Protein 6VSV (pdb70)

InterPro domains:
  IPR000920 Myelin P0 protein-related [PTHR13869] (5-227)
  IPR003599 Immunoglobulin domain subtype [SM00409] (38-152)
  IPR007110 Immunoglobulin-like domain [PS50835] (26-148)
  IPR013106 Immunoglobulin V-set domain [PF07686] (41-145)
  IPR013783 Immunoglobulin-like fold [G3DSA:2.60.40.10] (27-160)
  IPR036179 Immunoglobulin-like domain superfamily [SSF48726] (39-150)

Radius of gyration: 14.29 Å; Cα contacts (8 Å, |Δi|>4): 304; chains: 1; bounding box: 37×28×41 Å

Secondary structure (P-SEA, 3-state):
cbbbbbbcccbbbbbbbbbbbcccccbbbbbbbbbccccccccccccccccccccccccccccccccccccccccbbbbccccccccbbbbbbbbbccccccccccbbbbbbbcc

Organism: Homo sapiens (NCBI:txid9606)

B-factor: mean 35.21, std 15.08, range [15.11, 97.54]

Foldseek 3Di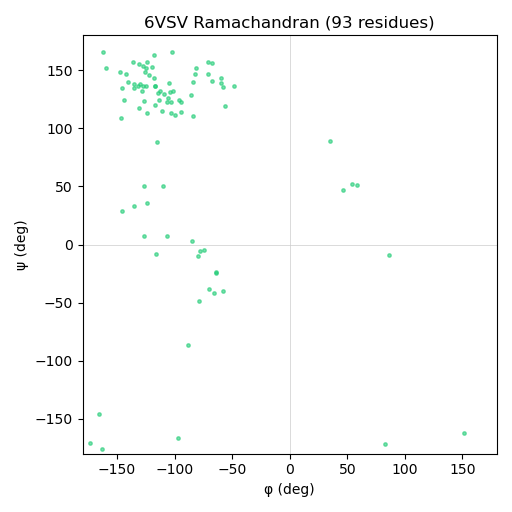:
DAAEDEAAAQFKDKDWDFDDDPPKAAWKKKWKWWDDPPDIDTAWMFTAGMQPGATDTDDHDDPQWDADDDNSGTRIIMGGNHDQVRFGKMWMWMARVVVRDIDIPHIYGYGHDHD

Sequence (115 aa):
KATDIIYAVNGTEILLPCTFSSAFGFEDLHFRWTYNSSSDAFKILTEEGTVKNEKSDPKKVTLKKDDDDRITLLVGSKMNNISIVLLRDLEEFFSDTGKYTCHVKNPKENNLLQHHATIFLQVVVDR

Structure (mmCIF, N/CA/C/O backbone):
data_6VSV
#
_entry.id   6VSV
#
_cell.length_a   43.123
_cell.length_b   43.123
_cell.length_c   107.492
_cell.angle_alpha   90.000
_cell.angle_beta   90.000
_cell.angle_gamma   120.000
#
_symmetry.space_group_name_H-M   'P 32 2 1'
#
loop_
_entity.id
_entity.type
_entity.pdbx_description
1 polymer 'Sodium channel subunit beta-4'
2 water water
#
loop_
_atom_site.group_PDB
_atom_site.id
_atom_site.type_symbol
_atom_site.label_atom_id
_atom_site.label_alt_id
_atom_site.label_comp_id
_atom_site.label_asym_id
_atom_site.label_entity_id
_atom_site.label_seq_id
_atom_site.pdbx_PDB_ins_code
_atom_site.Cartn_x
_atom_site.Cartn_y
_atom_site.Cartn_z
_atom_site.occupancy
_atom_site.B_iso_or_equiv
_atom_site.auth_seq_id
_atom_site.auth_comp_id
_atom_site.auth_asym_id
_atom_site.auth_atom_id
_atom_site.pdbx_PDB_model_num
ATOM 1 N N . LYS A 1 9 ? -11.614 4.016 7.343 1.00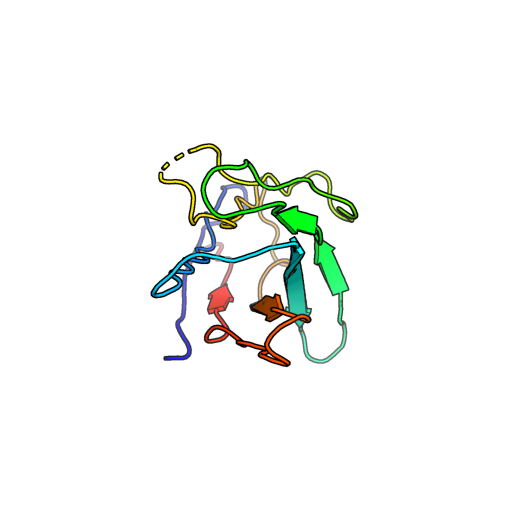 75.21 37 LYS A N 1
ATOM 2 C CA . LYS A 1 9 ? -10.278 3.428 7.279 1.00 76.92 37 LYS A CA 1
ATOM 3 C C . LYS A 1 9 ? -9.388 4.200 6.308 1.00 72.15 37 LYS A C 1
ATOM 4 O O . LYS A 1 9 ? -9.897 4.891 5.413 1.00 75.47 37 LYS A O 1
ATOM 6 N N . ALA A 1 10 ? -8.068 4.076 6.488 1.00 67.84 38 ALA A N 1
ATOM 7 C CA . ALA A 1 10 ? -7.112 4.759 5.618 1.00 67.82 38 ALA A CA 1
ATOM 8 C C . ALA A 1 10 ? -7.370 4.378 4.165 1.00 68.51 38 ALA A C 1
ATOM 9 O O . ALA A 1 10 ? -7.285 3.204 3.790 1.00 67.68 38 ALA A O 1
ATOM 11 N N . THR A 1 11 ? -7.681 5.378 3.354 1.00 56.23 39 THR A N 1
ATOM 12 C CA . THR A 1 11 ? -8.299 5.182 2.056 1.00 53.92 39 THR A CA 1
ATOM 13 C C . THR A 1 11 ? -7.364 5.704 0.975 1.00 43.49 39 THR A C 1
ATOM 14 O O . THR A 1 11 ? -6.661 6.697 1.195 1.00 43.01 39 THR A O 1
ATOM 18 N N . ASP A 1 12 ? -7.328 5.012 -0.174 1.00 32.83 40 ASP A N 1
ATOM 19 C CA . ASP A 1 12 ? -6.571 5.465 -1.344 1.00 28.72 40 ASP A CA 1
ATOM 20 C C . ASP A 1 12 ? -7.508 6.018 -2.408 1.00 29.87 40 ASP A C 1
ATOM 21 O O . ASP A 1 12 ? -8.542 5.414 -2.726 1.00 31.84 40 ASP A O 1
ATOM 26 N N . ILE A 1 13 ? -7.098 7.114 -3.026 1.00 23.54 41 ILE A N 1
ATOM 27 C CA A ILE A 1 13 ? -7.834 7.790 -4.094 0.47 20.93 41 ILE A CA 1
ATOM 28 C CA B ILE A 1 13 ? -7.846 7.680 -4.130 0.53 21.16 41 ILE A CA 1
ATOM 29 C C . ILE A 1 13 ? -6.844 8.064 -5.205 1.00 25.05 41 ILE A C 1
ATOM 30 O O . ILE A 1 13 ? -5.731 8.513 -4.921 1.00 25.03 41 ILE A O 1
ATOM 39 N N . TYR A 1 14 ? -7.247 7.865 -6.440 1.00 24.31 42 TYR A N 1
ATOM 40 C CA . TYR A 1 14 ? -6.373 8.087 -7.600 1.00 23.90 42 TYR A CA 1
ATOM 41 C C . TYR A 1 14 ? -6.942 9.193 -8.465 1.00 27.16 42 TYR A C 1
ATOM 42 O O . TYR A 1 14 ? -8.130 9.157 -8.810 1.00 27.53 42 TYR A O 1
ATOM 51 N N . ALA A 1 15 ? -6.072 10.096 -8.929 1.00 24.85 43 ALA A N 1
ATOM 52 C CA . ALA A 1 15 ? -6.496 11.202 -9.761 1.00 26.72 43 ALA A CA 1
ATOM 53 C C . ALA A 1 15 ? -5.440 11.470 -10.825 1.00 28.30 43 ALA A C 1
ATOM 54 O O . ALA A 1 15 ? -4.250 11.309 -10.580 1.00 27.15 43 ALA A O 1
ATOM 56 N N . VAL A 1 16 ? -5.887 11.891 -11.980 1.00 29.13 44 VAL A N 1
ATOM 57 C CA . VAL A 1 16 ? -4.984 12.123 -13.100 1.00 27.76 44 VAL A CA 1
ATOM 58 C C . VAL A 1 16 ? -4.372 13.517 -12.977 1.00 33.22 44 VAL A C 1
ATOM 59 O O . VAL A 1 16 ? -5.047 14.495 -12.609 1.00 29.08 44 VAL A O 1
ATOM 63 N N . ASN A 1 17 ? -3.079 13.607 -13.303 1.00 29.05 45 ASN A N 1
ATOM 64 C CA . ASN A 1 17 ? -2.374 14.877 -13.359 1.00 33.98 45 ASN A CA 1
ATOM 65 C C . ASN A 1 17 ? -3.176 15.895 -14.160 1.00 28.31 45 ASN A C 1
ATOM 66 O O . ASN A 1 17 ? -3.729 15.587 -15.220 1.00 33.58 45 ASN A O 1
ATOM 71 N N . GLY A 1 18 ? -3.249 17.114 -13.639 1.00 29.99 46 GLY A N 1
ATOM 72 C CA . GLY A 1 18 ? -3.962 18.181 -14.307 1.00 30.85 46 GLY A CA 1
ATOM 73 C C . GLY A 1 18 ? -5.444 18.259 -14.029 1.00 35.32 46 GLY A C 1
ATOM 74 O O . GLY A 1 18 ? -6.071 19.256 -14.406 1.00 37.89 46 GLY A O 1
ATOM 75 N N . THR A 1 19 ? -6.027 17.269 -13.362 1.00 28.85 47 THR A N 1
ATOM 76 C CA . THR A 1 19 ? -7.455 17.319 -13.080 1.00 28.13 47 THR A CA 1
ATOM 77 C C . THR A 1 19 ? -7.670 17.853 -11.670 1.00 25.34 47 THR A C 1
ATOM 78 O O . THR A 1 19 ? -6.758 18.384 -11.039 1.00 26.78 47 THR A O 1
ATOM 82 N N . GLU A 1 20 ? -8.887 17.693 -11.164 1.00 25.41 48 GLU A N 1
ATOM 83 C CA . GLU A 1 20 ? -9.218 18.091 -9.805 1.00 23.21 48 GLU A CA 1
ATOM 84 C C . GLU A 1 20 ? -9.787 16.899 -9.050 1.00 22.84 48 GLU A C 1
ATOM 85 O O . GLU A 1 20 ? -10.313 15.950 -9.641 1.00 28.13 48 GLU A O 1
ATOM 91 N N . ILE A 1 21 ? -9.689 16.963 -7.734 1.00 20.49 49 ILE A N 1
ATOM 92 C CA . ILE A 1 21 ? -10.175 15.880 -6.894 1.00 21.61 49 ILE A CA 1
ATOM 93 C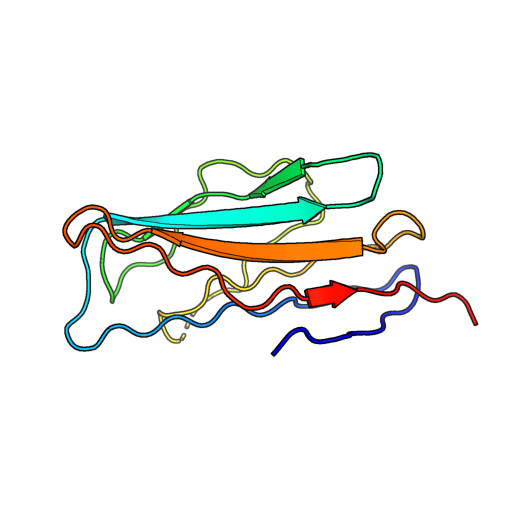 C . ILE A 1 21 ? -10.843 16.500 -5.674 1.00 19.14 49 ILE A C 1
ATOM 94 O O . ILE A 1 21 ? -10.355 17.486 -5.114 1.00 20.09 49 ILE A O 1
ATOM 99 N N . LEU A 1 22 ? -11.962 15.912 -5.262 1.00 18.98 50 LEU A N 1
ATOM 100 C CA . LEU A 1 22 ? -12.626 16.280 -4.016 1.00 16.89 50 LEU A CA 1
ATOM 101 C C . LEU A 1 22 ? -12.171 15.303 -2.942 1.00 17.72 50 LEU A C 1
ATOM 102 O O . LEU A 1 22 ? -12.220 14.087 -3.146 1.00 20.34 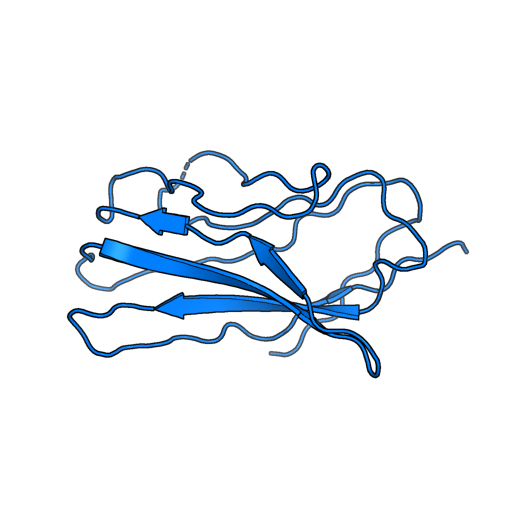50 LEU A O 1
ATOM 107 N N . LEU A 1 23 ? -11.624 15.862 -1.855 1.00 16.22 51 LEU A N 1
ATOM 108 C CA . LEU A 1 23 ? -11.228 15.098 -0.677 1.00 16.40 51 LEU A CA 1
ATOM 109 C C . LEU A 1 23 ? -12.286 15.317 0.395 1.00 17.70 51 LEU A C 1
ATOM 110 O O . LEU A 1 23 ? -12.444 16.462 0.882 1.00 16.97 51 LEU A O 1
ATOM 115 N N . PRO A 1 24 ? -13.053 14.299 0.767 1.00 18.49 52 PRO A N 1
ATOM 116 C CA . PRO A 1 24 ? -14.223 14.506 1.621 1.00 19.51 52 PRO A CA 1
ATOM 117 C C . PRO A 1 24 ? -13.877 14.601 3.097 1.00 20.34 52 PRO A C 1
ATOM 118 O O . PRO A 1 24 ? -12.965 13.932 3.588 1.00 19.25 52 PRO A O 1
ATOM 122 N N . CYS A 1 25 ? -14.664 15.424 3.802 1.00 17.24 53 CYS A N 1
ATOM 123 C CA . CYS A 1 25 ? -14.619 15.471 5.269 1.00 17.33 53 CYS A CA 1
ATOM 124 C C . CYS A 1 25 ? -16.026 15.779 5.763 1.00 23.42 53 CYS A C 1
ATOM 125 O O . CYS A 1 25 ? -16.519 16.882 5.511 1.00 32.31 53 CYS A O 1
ATOM 128 N N . THR A 1 26 ? -16.670 14.770 6.373 1.00 26.58 54 THR A N 1
ATOM 129 C CA . THR A 1 26 ? -18.083 14.754 6.770 1.00 33.76 54 THR A CA 1
ATOM 130 C C . THR A 1 26 ? -18.085 14.726 8.286 1.00 40.72 54 THR A C 1
ATOM 131 O O . THR A 1 26 ? -17.492 13.817 8.871 1.00 35.40 54 THR A O 1
ATOM 135 N N . PHE A 1 27 ? -18.760 15.678 8.927 1.00 45.23 55 PHE A N 1
ATOM 136 C CA . PHE A 1 27 ? -18.866 15.597 10.379 1.00 42.48 55 PHE A CA 1
ATOM 137 C C . PHE A 1 27 ? -20.322 15.717 10.784 1.00 47.01 55 PHE A C 1
ATOM 138 O O . PHE A 1 27 ? -21.050 16.580 10.291 1.00 41.80 55 PHE A O 1
ATOM 146 N N . SER A 1 28 ? -20.754 14.828 11.642 1.00 44.67 56 SER A N 1
ATOM 147 C CA . SER A 1 28 ? -22.036 15.035 12.272 1.00 54.69 56 SER A CA 1
ATOM 148 C C . SER A 1 28 ? -21.830 15.111 13.767 1.00 49.68 56 SER A C 1
ATOM 149 O O . SER A 1 28 ? -20.858 14.578 14.316 1.00 49.86 56 SER A O 1
ATOM 152 N N . SER A 1 29 ? -22.736 15.819 14.409 1.00 48.97 57 SER A N 1
ATOM 153 C CA . SER A 1 29 ? -22.754 15.899 15.851 1.00 44.27 57 SER A CA 1
ATOM 154 C C . SER A 1 29 ? -24.142 15.498 16.291 1.00 44.35 57 SER A C 1
ATOM 155 O O . SER A 1 29 ? -25.125 15.723 15.574 1.00 40.13 57 SER A O 1
ATOM 158 N N . ALA A 1 30 ? -24.222 14.890 17.467 1.00 37.05 58 ALA A N 1
ATOM 159 C CA . ALA A 1 30 ? -25.501 14.340 17.856 1.00 40.73 58 ALA A CA 1
ATOM 160 C C . ALA A 1 30 ? -26.493 15.452 18.163 1.00 42.44 58 ALA A C 1
ATOM 161 O O . ALA A 1 30 ? -27.683 15.335 17.845 1.00 46.81 58 ALA A O 1
ATOM 163 N N . PHE A 1 31 ? -26.020 16.529 18.797 1.00 34.73 59 PHE A N 1
ATOM 164 C CA . PHE A 1 31 ? -26.893 17.600 19.262 1.00 36.47 59 PHE A CA 1
ATOM 165 C C . PHE A 1 31 ? -26.320 18.969 18.919 1.00 34.79 59 PHE A C 1
ATOM 166 O O . PHE A 1 31 ? -26.526 19.928 19.669 1.00 35.95 59 PHE A O 1
ATOM 174 N N . GLY A 1 32 ? -25.619 19.069 17.788 1.00 37.19 60 GLY A N 1
ATOM 175 C CA . GLY A 1 32 ? -25.085 20.333 17.319 1.00 35.54 60 GLY A CA 1
ATOM 176 C C . GLY A 1 32 ? -23.771 20.695 17.983 1.00 40.96 60 GLY A C 1
ATOM 177 O O . GLY A 1 32 ? -23.177 19.915 18.726 1.00 38.51 60 GLY A O 1
ATOM 178 N N . PHE A 1 33 ? -23.326 21.918 17.722 1.00 35.01 61 PHE A N 1
ATOM 179 C CA . PHE A 1 33 ? -22.042 22.363 18.246 1.00 32.99 61 PHE A CA 1
ATOM 180 C C . PHE A 1 33 ? -21.961 23.885 18.192 1.00 35.51 61 PHE A C 1
ATOM 181 O O . PHE A 1 33 ? -22.770 24.548 17.540 1.00 34.45 61 PHE A O 1
ATOM 189 N N . GLU A 1 34 ? -20.976 24.429 18.912 1.00 33.59 62 GLU A N 1
ATOM 190 C CA . GLU A 1 34 ? -20.595 25.837 18.840 1.00 32.61 62 GLU A CA 1
ATOM 191 C C . GLU A 1 34 ? -19.103 25.943 18.592 1.00 33.00 62 GLU A C 1
ATOM 192 O O . GLU A 1 34 ? -18.320 25.226 19.224 1.00 35.84 62 GLU A O 1
ATOM 198 N N . ASP A 1 35 ? -18.714 26.840 17.679 1.00 27.55 63 ASP A N 1
ATOM 199 C CA . ASP A 1 35 ? -17.307 27.230 17.508 1.00 28.17 63 ASP A CA 1
ATOM 200 C C . ASP A 1 35 ? -16.446 26.025 17.184 1.00 31.94 63 ASP A C 1
ATOM 201 O O . ASP A 1 35 ? -15.442 25.758 17.853 1.00 33.17 63 ASP A O 1
ATOM 206 N N . LEU A 1 36 ? -16.872 25.258 16.186 1.00 26.12 64 LEU A N 1
ATOM 207 C CA . LEU A 1 36 ? -16.043 24.173 15.711 1.00 23.41 64 LEU A CA 1
ATOM 208 C C . LEU A 1 36 ? -14.850 24.762 14.963 1.00 24.63 64 LEU A C 1
ATOM 209 O O . LEU A 1 36 ? -14.947 25.822 14.331 1.00 24.01 64 LEU A O 1
ATOM 214 N N . HIS A 1 37 ? -13.713 24.078 15.058 1.00 23.19 65 HIS A N 1
ATOM 215 C CA . HIS A 1 37 ? -12.534 24.404 14.263 1.00 20.56 65 HIS A CA 1
ATOM 216 C C . HIS A 1 37 ? -12.115 23.202 13.444 1.00 20.60 65 HIS A C 1
ATOM 217 O O . HIS A 1 37 ? -12.265 22.060 13.900 1.00 21.23 65 HIS A O 1
ATOM 224 N N . PHE A 1 38 ? -11.594 23.444 12.233 1.00 19.48 66 PHE A N 1
ATOM 225 C CA . PHE A 1 38 ? -11.152 22.328 11.408 1.00 19.01 66 PHE A CA 1
ATOM 226 C C . PHE A 1 38 ? -9.805 22.686 10.787 1.00 20.10 66 PHE A C 1
ATOM 227 O O . PHE A 1 38 ? -9.436 23.868 10.646 1.00 20.22 66 PHE A O 1
ATOM 235 N N . ARG A 1 39 ? -9.057 21.640 10.422 1.00 18.02 67 ARG A N 1
ATOM 236 C CA . ARG A 1 39 ? -7.770 21.814 9.752 1.00 17.55 67 ARG A CA 1
ATOM 237 C C . ARG A 1 39 ? -7.593 20.669 8.776 1.00 15.75 67 ARG A C 1
ATOM 238 O O . ARG A 1 39 ? -7.788 19.525 9.153 1.00 20.05 67 ARG A O 1
ATOM 246 N N . TRP A 1 40 ? -7.153 20.971 7.549 1.00 15.11 68 TRP A N 1
ATOM 247 C CA . TRP A 1 40 ? -6.689 19.951 6.612 1.00 18.19 68 TRP A CA 1
ATOM 248 C C . TRP A 1 40 ? -5.171 19.998 6.570 1.00 19.80 68 TRP A C 1
ATOM 249 O O . TRP A 1 40 ? -4.590 21.082 6.460 1.00 18.94 68 TRP A O 1
ATOM 260 N N . THR A 1 41 ? -4.515 18.841 6.689 1.00 17.14 69 THR A N 1
ATOM 261 C CA . THR A 1 41 ? -3.068 18.797 6.549 1.00 16.24 69 THR A CA 1
ATOM 262 C C . THR A 1 41 ? -2.664 17.917 5.375 1.00 20.53 69 THR A C 1
ATOM 263 O O . THR A 1 41 ? -3.420 17.067 4.915 1.00 20.57 69 THR A O 1
ATOM 267 N N . TYR A 1 42 ? -1.420 18.106 4.962 1.00 21.01 70 TYR A N 1
ATOM 268 C CA . TYR A 1 42 ? -0.760 17.275 3.969 1.00 21.34 70 TYR A CA 1
ATOM 269 C C . TYR A 1 42 ? 0.530 16.755 4.576 1.00 20.41 70 TYR A C 1
ATOM 270 O O . TYR A 1 42 ? 1.279 17.515 5.201 1.00 21.31 70 TYR A O 1
ATOM 279 N N . ASN A 1 43 ? 0.811 15.465 4.367 1.00 21.52 71 ASN A N 1
ATOM 280 C CA . ASN A 1 43 ? 2.072 14.904 4.808 1.00 23.57 71 ASN A CA 1
ATOM 281 C C . ASN A 1 43 ? 2.751 14.127 3.693 1.00 30.50 71 ASN A C 1
ATOM 282 O O . ASN A 1 43 ? 2.116 13.375 2.961 1.00 27.55 71 ASN A O 1
ATOM 287 N N . SER A 1 44 ? 4.066 14.314 3.589 1.00 40.72 72 SER A N 1
ATOM 288 C CA A SER A 1 44 ? 4.939 13.396 2.867 0.84 40.67 72 SER A CA 1
ATOM 289 C CA B SER A 1 44 ? 4.978 13.451 2.849 0.16 38.81 72 SER A CA 1
ATOM 290 C C . SER A 1 44 ? 6.117 13.094 3.795 1.00 38.44 72 SER A C 1
ATOM 291 O O . SER A 1 44 ? 6.175 13.593 4.934 1.00 39.21 72 SER A O 1
ATOM 296 N N . SER A 1 45 ? 7.075 12.258 3.338 1.00 39.27 73 SER A N 1
ATOM 297 C CA . SER A 1 45 ? 8.175 11.917 4.223 1.00 41.62 73 SER A CA 1
ATOM 298 C C . SER A 1 45 ? 8.994 13.150 4.560 1.00 39.91 73 SER A C 1
ATOM 299 O O . SER A 1 45 ? 9.703 13.184 5.579 1.00 39.42 73 SER A O 1
ATOM 302 N N . ASP A 1 46 ? 8.936 14.168 3.707 1.00 33.29 74 ASP A N 1
ATOM 303 C CA . ASP A 1 46 ? 9.851 15.288 3.847 1.00 33.47 74 ASP A CA 1
ATOM 304 C C . ASP A 1 46 ? 9.124 16.622 3.910 1.00 43.79 74 ASP A C 1
ATOM 305 O O . ASP A 1 46 ? 9.785 17.667 3.911 1.00 53.44 74 ASP A O 1
ATOM 310 N N . ALA A 1 47 ? 7.788 16.624 3.991 1.00 32.15 75 ALA A N 1
ATOM 311 C CA . ALA A 1 47 ? 7.108 17.889 4.098 1.00 34.35 75 ALA A CA 1
ATOM 312 C C . ALA A 1 47 ? 5.853 17.699 4.932 1.00 28.75 75 ALA A C 1
ATOM 313 O O . ALA A 1 47 ? 5.205 16.653 4.897 1.00 30.71 75 ALA A O 1
ATOM 315 N N . PHE A 1 48 ? 5.504 18.746 5.642 1.00 32.69 76 PHE A N 1
ATOM 316 C CA . PHE A 1 48 ? 4.209 18.839 6.271 1.00 25.10 76 PHE A CA 1
ATOM 317 C C . PHE A 1 48 ? 3.650 20.213 5.936 1.00 28.29 76 PHE A C 1
ATOM 318 O O . PHE A 1 48 ? 4.383 21.207 5.994 1.00 34.40 76 PHE A O 1
ATOM 326 N N . LYS A 1 49 ? 2.380 20.278 5.585 1.00 23.94 77 LYS A N 1
ATOM 327 C CA . LYS A 1 49 ? 1.736 21.548 5.319 1.00 24.56 77 LYS A CA 1
ATOM 328 C C . LYS A 1 49 ? 0.388 21.583 5.991 1.00 22.07 77 LYS A C 1
ATOM 329 O O . LYS A 1 49 ? -0.378 20.614 5.904 1.00 22.93 77 LYS A O 1
ATOM 335 N N . ILE A 1 50 ? 0.085 22.729 6.593 1.00 21.82 78 ILE A N 1
ATOM 336 C CA . ILE A 1 50 ? -1.289 23.053 6.958 1.00 19.47 78 ILE A CA 1
ATOM 337 C C . ILE A 1 50 ? -1.920 23.649 5.704 1.00 21.72 78 ILE A C 1
ATOM 338 O O . ILE A 1 50 ? -1.531 24.738 5.274 1.00 24.59 78 ILE A O 1
ATOM 343 N N . LEU A 1 51 ? -2.849 22.923 5.108 1.00 18.14 79 LEU A N 1
ATOM 344 C CA . LEU A 1 51 ? -3.468 23.342 3.843 1.00 17.18 79 LEU A CA 1
ATOM 345 C C . LEU A 1 51 ? -4.539 24.408 4.036 1.00 21.35 79 LEU A C 1
ATOM 346 O O . LEU A 1 51 ? -4.580 25.404 3.299 1.00 20.03 79 LEU A O 1
ATOM 351 N N . THR A 1 52 ? -5.467 24.193 4.970 1.00 18.98 80 THR A N 1
ATOM 352 C CA . THR A 1 52 ? -6.505 25.188 5.199 1.00 19.38 80 THR A CA 1
ATOM 353 C C . THR A 1 52 ? -7.064 24.937 6.596 1.00 17.78 80 THR A C 1
ATOM 354 O O . THR A 1 52 ? -7.010 23.809 7.105 1.00 20.43 80 THR A O 1
ATOM 358 N N . GLU A 1 53 ? -7.554 26.006 7.215 1.00 17.43 81 GLU A N 1
ATOM 359 C CA A GLU A 1 53 ? -8.204 25.933 8.522 0.36 19.22 81 GLU A CA 1
ATOM 360 C CA B GLU A 1 53 ? -8.212 25.933 8.524 0.64 18.16 81 GLU A CA 1
ATOM 361 C C . GLU A 1 53 ? -9.417 26.849 8.527 1.00 20.85 81 GLU A C 1
ATOM 362 O O . GLU A 1 53 ? -9.487 27.817 7.773 1.00 22.14 81 GLU A O 1
ATOM 373 N N . GLY A 1 54 ? -10.335 26.580 9.445 1.00 21.69 82 GLY A N 1
ATOM 374 C CA . GLY A 1 54 ? -11.424 27.523 9.580 1.00 22.70 82 GLY A CA 1
ATOM 375 C C . GLY A 1 54 ? -12.275 27.151 10.766 1.00 28.34 82 GLY A C 1
ATOM 376 O O . GLY A 1 54 ? -11.917 26.284 11.568 1.00 24.31 82 GLY A O 1
ATOM 377 N N . THR A 1 55 ? -13.411 27.845 10.853 1.00 25.66 83 THR A N 1
ATOM 378 C CA . THR A 1 55 ? -14.318 27.733 11.982 1.00 22.00 83 THR A CA 1
ATOM 379 C C . THR A 1 55 ? -15.724 27.521 11.458 1.00 23.32 83 THR A C 1
ATOM 380 O O . THR A 1 55 ? -16.055 27.887 10.338 1.00 26.67 83 THR A O 1
ATOM 384 N N . VAL A 1 56 ? -16.562 26.904 12.291 1.00 24.53 84 VAL A N 1
ATOM 385 C CA . VAL A 1 56 ? -17.988 26.795 12.006 1.00 25.98 84 VAL A CA 1
ATOM 386 C C . VAL A 1 56 ? -18.739 27.235 13.254 1.00 29.46 84 VAL A C 1
ATOM 387 O O . VAL A 1 56 ? -18.599 26.622 14.319 1.00 27.73 84 VAL A O 1
ATOM 391 N N . LYS A 1 57 ? -19.523 28.311 13.137 1.00 28.25 85 LYS A N 1
ATOM 392 C CA . LYS A 1 57 ? -20.057 28.930 14.345 1.00 27.59 85 LYS A CA 1
ATOM 393 C C . LYS A 1 57 ? -21.021 27.995 15.057 1.00 31.27 85 LYS A C 1
ATOM 394 O O . LYS A 1 57 ? -20.955 27.853 16.280 1.00 35.09 85 LYS A O 1
ATOM 400 N N . ASN A 1 58 ? -21.875 27.305 14.305 1.00 31.23 86 ASN A N 1
ATOM 401 C CA . ASN A 1 58 ? -22.796 26.316 14.855 1.00 31.42 86 ASN A CA 1
ATOM 402 C C . ASN A 1 58 ? -23.296 25.453 13.701 1.00 35.46 86 ASN A C 1
ATOM 403 O O . ASN A 1 58 ? -22.873 25.622 12.557 1.00 33.80 86 ASN A O 1
ATOM 408 N N . GLU A 1 59 ? -24.219 24.537 14.001 1.00 35.97 87 GLU A N 1
ATOM 409 C CA . GLU A 1 59 ? -24.541 23.485 13.039 1.00 32.74 87 GLU A CA 1
ATOM 410 C C . GLU A 1 59 ? -25.436 23.964 11.912 1.00 41.21 87 GLU A C 1
ATOM 411 O O . GLU A 1 59 ? -25.721 23.192 10.993 1.00 44.52 87 GLU A O 1
ATOM 417 N N . LYS A 1 60 ? -25.911 25.190 11.969 1.00 44.88 88 LYS A N 1
ATOM 418 C CA . LYS A 1 60 ? -26.537 25.774 10.799 1.00 54.54 88 LYS A CA 1
ATOM 419 C C . LYS A 1 60 ? -25.881 27.110 10.490 1.00 49.82 88 LYS A C 1
ATOM 420 O O . LYS A 1 60 ? -26.523 28.133 10.313 1.00 58.04 88 LYS A O 1
ATOM 426 N N . SER A 1 61 ? -24.560 27.081 10.429 1.00 40.64 89 SER A N 1
ATOM 427 C CA . SER A 1 61 ? -23.739 28.144 9.875 1.00 39.15 89 SER A CA 1
ATOM 428 C C . SER A 1 61 ? -22.799 27.545 8.832 1.00 42.91 89 SER A C 1
ATOM 429 O O . SER A 1 61 ? -22.474 26.355 8.870 1.00 39.43 89 SER A O 1
ATOM 432 N N . ASP A 1 62 ? -22.382 28.372 7.878 1.00 33.22 90 ASP A N 1
ATOM 433 C CA . ASP A 1 62 ? -21.408 27.917 6.903 1.00 36.93 90 ASP A CA 1
ATOM 434 C C . ASP A 1 62 ? -20.001 28.010 7.476 1.00 35.24 90 ASP A C 1
ATOM 435 O O . ASP A 1 62 ? -19.730 28.873 8.312 1.00 43.75 90 ASP A O 1
ATOM 440 N N . PRO A 1 63 ? -19.081 27.163 7.010 1.00 33.39 91 PRO A N 1
ATOM 441 C CA . PRO A 1 63 ? -17.699 27.265 7.485 1.00 35.93 91 PRO A CA 1
ATOM 442 C C . PRO A 1 63 ? -17.084 28.576 7.032 1.00 36.65 91 PRO A C 1
ATOM 443 O O . PRO A 1 63 ? -17.432 29.123 5.978 1.00 43.27 91 PRO A O 1
ATOM 447 N N A LYS A 1 64 ? -16.182 29.100 7.861 0.45 31.42 92 LYS A N 1
ATOM 448 N N B LYS A 1 64 ? -16.201 29.110 7.872 0.55 31.42 92 LYS A N 1
ATOM 449 C CA A LYS A 1 64 ? -15.437 30.323 7.562 0.45 30.20 92 LYS A CA 1
ATOM 450 C CA B LYS A 1 64 ? -15.433 30.314 7.559 0.55 30.04 92 LYS A CA 1
ATOM 451 C C A LYS A 1 64 ? -13.952 29.989 7.573 0.45 34.58 92 LYS A C 1
ATOM 452 C C B LYS A 1 64 ? -13.964 29.915 7.534 0.55 34.24 92 LYS A C 1
ATOM 453 O O A LYS A 1 64 ? -13.423 29.552 8.599 0.45 29.51 92 LYS A O 1
ATOM 454 O O B LYS A 1 64 ? -13.462 29.331 8.494 0.55 30.61 92 LYS A O 1
ATOM 465 N N . VAL A 1 65 ? -13.274 30.248 6.456 1.00 25.23 93 VAL A N 1
ATOM 466 C CA . VAL A 1 65 ? -11.867 29.880 6.308 1.00 22.89 93 VAL A CA 1
ATOM 467 C C . VAL A 1 65 ? -11.002 30.976 6.918 1.00 22.17 93 VAL A C 1
ATOM 468 O O . VAL A 1 65 ? -11.234 32.154 6.675 1.00 23.60 93 VAL A O 1
ATOM 472 N N . THR A 1 66 ? -10.015 30.580 7.732 1.00 22.26 94 THR A N 1
ATOM 473 C CA . THR A 1 66 ? -9.108 31.497 8.394 1.00 22.54 94 THR A CA 1
ATOM 474 C C . THR A 1 66 ? -7.666 31.323 7.929 1.00 19.51 94 THR A C 1
ATOM 475 O O . THR A 1 66 ? -6.810 32.148 8.316 1.00 24.09 94 THR A O 1
ATOM 479 N N . LEU A 1 67 ? -7.402 30.296 7.139 1.00 21.38 95 LEU A N 1
ATOM 480 C CA . LEU A 1 67 ? -6.087 30.012 6.558 1.00 19.05 95 LEU A CA 1
ATOM 481 C C . LEU A 1 67 ? -6.294 29.224 5.282 1.00 18.90 95 LEU A C 1
ATOM 482 O O . LEU A 1 67 ? -7.055 28.253 5.269 1.00 19.07 95 LEU A O 1
ATOM 487 N N A LYS A 1 68 ? -5.589 29.594 4.220 0.40 19.88 96 LYS A N 1
ATOM 488 N N B LYS A 1 68 ? -5.611 29.659 4.214 0.60 18.44 96 LYS A N 1
ATOM 489 C CA A LYS A 1 68 ? -5.603 28.754 3.033 0.40 18.50 96 LYS A CA 1
ATOM 490 C CA B LYS A 1 68 ? -5.543 28.897 2.978 0.60 18.92 96 LYS A CA 1
ATOM 491 C C A LYS A 1 68 ? -4.270 28.944 2.335 0.40 18.99 96 LYS A C 1
ATOM 492 C C B LYS A 1 68 ? -4.145 29.042 2.392 0.60 18.38 96 LYS A C 1
ATOM 493 O O A LYS A 1 68 ? -4.019 30.028 1.807 0.40 22.33 96 LYS A O 1
ATOM 494 O O B LYS A 1 68 ? -3.751 30.146 2.005 0.60 23.21 96 LYS A O 1
ATOM 505 N N . ASP A 1 69 ? -3.406 27.924 2.333 1.00 21.66 97 ASP A N 1
ATOM 506 C CA A ASP A 1 69 ? -2.063 28.232 1.886 0.61 24.17 97 ASP A CA 1
ATOM 507 C CA B ASP A 1 69 ? -1.997 27.909 1.958 0.39 22.71 97 ASP A CA 1
ATOM 508 C C . ASP A 1 69 ? -1.788 27.719 0.473 1.00 20.15 97 ASP A C 1
ATOM 509 O O . ASP A 1 69 ? -0.663 27.838 0.009 1.00 23.64 97 ASP A O 1
ATOM 518 N N . ASP A 1 70 ? -2.826 27.339 -0.258 1.00 19.60 98 ASP A N 1
ATOM 519 C CA . ASP A 1 70 ? -2.701 26.980 -1.668 1.00 19.95 98 ASP A CA 1
ATOM 520 C C . ASP A 1 70 ? -3.955 27.471 -2.378 1.00 19.24 98 ASP A C 1
ATOM 521 O O . ASP A 1 70 ? -5.070 27.102 -1.939 1.00 20.47 98 ASP A O 1
ATOM 526 N N . ASP A 1 71 ? -3.778 28.290 -3.436 1.00 22.71 99 ASP A N 1
ATOM 527 C CA . ASP A 1 71 ? -4.955 28.855 -4.092 1.00 23.13 99 ASP A CA 1
ATOM 528 C C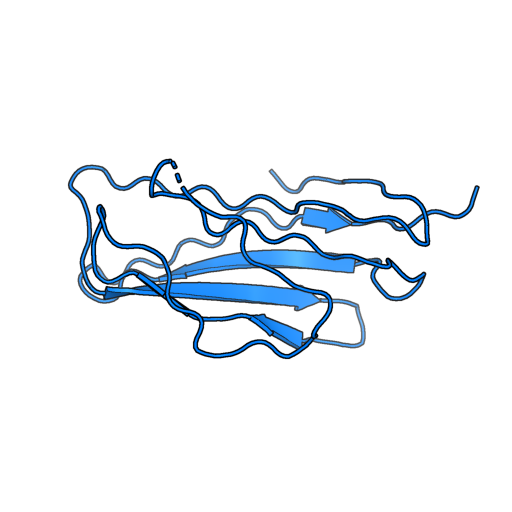 . ASP A 1 71 ? -5.687 27.818 -4.939 1.00 25.78 99 ASP A C 1
ATOM 529 O O . ASP A 1 71 ? -6.756 28.137 -5.461 1.00 24.96 99 ASP A O 1
ATOM 534 N N . ARG A 1 72 ? -5.151 26.609 -5.054 1.00 20.33 100 ARG A N 1
ATOM 535 C CA . ARG A 1 72 ? -5.856 25.568 -5.779 1.00 20.74 100 ARG A CA 1
ATOM 536 C C . ARG A 1 72 ? -6.872 24.843 -4.913 1.00 26.66 100 ARG A C 1
ATOM 537 O O . ARG A 1 72 ? -7.524 23.906 -5.386 1.00 22.32 100 ARG A O 1
ATOM 545 N N . ILE A 1 73 ? -7.037 25.263 -3.655 1.00 21.18 101 ILE A N 1
ATOM 546 C CA . ILE A 1 73 ? -7.980 24.638 -2.715 1.00 23.13 101 ILE A CA 1
ATOM 547 C C . ILE A 1 73 ? -9.245 25.478 -2.617 1.00 29.09 101 ILE A C 1
ATOM 548 O O . ILE A 1 73 ? -9.167 26.703 -2.471 1.00 27.50 101 ILE A O 1
ATOM 553 N N . THR A 1 74 ? -10.414 24.833 -2.713 1.00 24.50 102 THR A N 1
ATOM 554 C CA . THR A 1 74 ? -11.670 25.478 -2.369 1.00 27.84 102 THR A CA 1
ATOM 555 C C . THR A 1 74 ? -12.454 24.551 -1.456 1.00 29.44 102 THR A C 1
ATOM 556 O O . THR A 1 74 ? -12.337 23.323 -1.530 1.00 27.44 102 THR A O 1
ATOM 560 N N A LEU A 1 75 ? -13.220 25.154 -0.553 0.66 29.12 103 LEU A N 1
ATOM 561 N N B LEU A 1 75 ? -13.243 25.155 -0.571 0.34 29.18 103 LEU A N 1
ATOM 562 C CA A LEU A 1 75 ? -14.203 24.408 0.220 0.66 27.01 103 LEU A CA 1
ATOM 563 C CA B LEU A 1 75 ? -14.200 24.399 0.225 0.34 29.28 103 LEU A CA 1
ATOM 564 C C A LEU A 1 75 ? -15.433 24.173 -0.639 0.66 36.42 103 LEU A C 1
ATOM 565 C C B LEU A 1 75 ? -15.464 24.187 -0.591 0.34 36.25 103 LEU A C 1
ATOM 566 O O A LEU A 1 75 ? -15.928 25.102 -1.289 0.66 42.90 103 LEU A O 1
ATOM 567 O O B LEU A 1 75 ? -15.999 25.138 -1.173 0.34 41.03 103 LEU A O 1
ATOM 576 N N . VAL A 1 76 ? -15.950 22.944 -0.634 1.00 36.69 104 VAL A N 1
ATOM 577 C CA . VAL A 1 76 ? -17.214 22.698 -1.314 1.00 41.82 104 VAL A CA 1
ATOM 578 C C . VAL A 1 76 ? -18.306 23.500 -0.592 1.00 52.97 104 VAL A C 1
ATOM 579 O O . VAL A 1 76 ? -18.172 23.858 0.586 1.00 53.81 104 VAL A O 1
ATOM 583 N N . GLY A 1 77 ? -19.377 23.825 -1.303 1.00 60.33 105 GLY A N 1
ATOM 584 C CA . GLY A 1 77 ? -20.360 24.710 -0.702 1.00 68.71 105 GLY A CA 1
ATOM 585 C C . GLY A 1 77 ? -21.751 24.145 -0.477 1.00 80.41 105 GLY A C 1
ATOM 586 O O . GLY A 1 77 ? -22.419 23.724 -1.431 1.00 84.96 105 GLY A O 1
ATOM 587 N N . SER A 1 78 ? -22.187 24.123 0.788 1.00 83.51 106 SER A N 1
ATOM 588 C CA . SER A 1 78 ? -23.589 23.882 1.174 1.00 83.98 106 SER A CA 1
ATOM 589 C C . SER A 1 78 ? -23.781 24.286 2.634 1.00 83.41 106 SER A C 1
ATOM 590 O O . SER A 1 78 ? -22.807 24.467 3.373 1.00 79.01 106 SER A O 1
ATOM 593 N N . LYS A 1 82 ? -27.024 20.756 3.336 1.00 80.86 110 LYS A N 1
ATOM 594 C CA . LYS A 1 82 ? -25.901 19.963 3.835 1.00 82.41 110 LYS A CA 1
ATOM 595 C C . LYS A 1 82 ? -24.878 20.825 4.578 1.00 82.13 110 LYS A C 1
ATOM 596 O O . LYS A 1 82 ? -23.913 21.321 3.978 1.00 78.83 110 LYS A O 1
ATOM 598 N N . MET A 1 83 ? -25.078 20.985 5.882 1.00 72.27 111 MET A N 1
ATOM 599 C CA . MET A 1 83 ? -24.268 21.915 6.669 1.00 71.76 111 MET A CA 1
ATOM 600 C C . MET A 1 83 ? -23.344 21.158 7.615 1.00 67.97 111 MET A C 1
ATOM 601 O O . MET A 1 83 ? -23.236 21.433 8.814 1.00 69.19 111 MET A O 1
ATOM 606 N N . ASN A 1 84 ? -22.637 20.187 7.020 1.00 68.71 112 ASN A N 1
ATOM 607 C CA . ASN A 1 84 ? -21.741 19.294 7.745 1.00 56.57 112 ASN A CA 1
ATOM 608 C C . ASN A 1 84 ? -20.538 18.937 6.890 1.00 43.78 112 ASN A C 1
ATOM 613 N N . ASN A 1 85 ? -20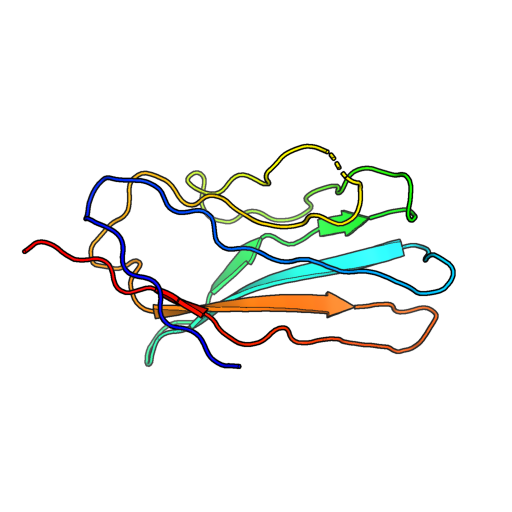.180 19.851 6.002 1.00 43.05 113 ASN A N 1
ATOM 614 C CA . ASN A 1 85 ? -19.272 19.564 4.903 1.00 39.41 113 ASN A CA 1
ATOM 615 C C . ASN A 1 85 ? -18.080 20.516 4.943 1.00 40.69 113 ASN A C 1
ATOM 616 O O . ASN A 1 85 ? -18.219 21.715 4.675 1.00 43.43 113 ASN A O 1
ATOM 621 N N . ILE A 1 86 ? -16.898 19.967 5.218 1.00 26.31 114 ILE A N 1
ATOM 622 C CA . ILE A 1 86 ? -15.672 20.752 5.112 1.00 20.08 114 ILE A CA 1
ATOM 623 C C . ILE A 1 86 ? -14.772 19.998 4.151 1.00 20.19 114 ILE A C 1
ATOM 624 O O . ILE A 1 86 ? -13.541 20.023 4.260 1.00 21.91 114 ILE A O 1
ATOM 629 N N . SER A 1 87 ? -15.386 19.390 3.148 1.00 19.38 115 SER A N 1
ATOM 630 C CA . SER A 1 87 ? -14.588 18.798 2.090 1.00 18.81 115 SER A CA 1
ATOM 631 C C . SER A 1 87 ? -13.878 19.867 1.284 1.00 19.65 115 SER A C 1
ATOM 632 O O . SER A 1 87 ? -14.341 21.013 1.194 1.00 25.95 115 SER A O 1
ATOM 635 N N . ILE A 1 88 ? -12.775 19.473 0.651 1.00 20.19 116 ILE A N 1
ATOM 636 C CA . ILE A 1 88 ? -12.054 20.422 -0.188 1.00 17.53 116 ILE A CA 1
ATOM 637 C C . ILE A 1 88 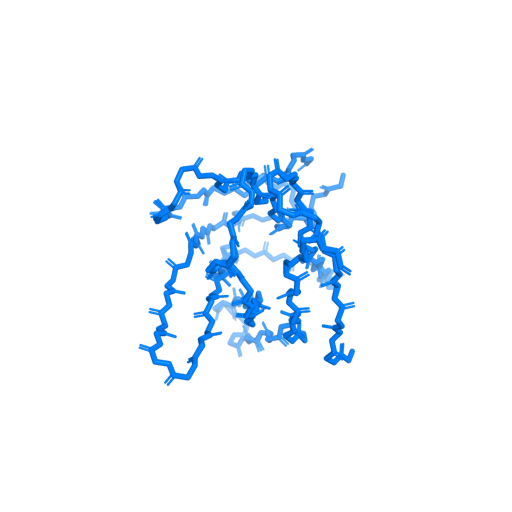? -11.905 19.854 -1.587 1.00 23.14 116 ILE A C 1
ATOM 638 O O . ILE A 1 88 ? -11.846 18.641 -1.781 1.00 23.10 116 ILE A O 1
ATOM 643 N N . VAL A 1 89 ? -11.830 20.759 -2.547 1.00 20.50 117 VAL A N 1
ATOM 644 C CA . VAL A 1 89 ? -11.474 20.397 -3.917 1.00 17.25 117 VAL A CA 1
ATOM 645 C C . VAL A 1 89 ? -10.080 20.937 -4.172 1.00 21.99 117 VAL A C 1
ATOM 646 O O . VAL A 1 89 ? -9.811 22.125 -3.925 1.00 21.38 117 VAL A O 1
ATOM 650 N N . LEU A 1 90 ? -9.203 20.076 -4.674 1.00 18.70 118 LEU A N 1
ATOM 651 C CA A LEU A 1 90 ? -7.850 20.449 -5.058 0.94 19.39 118 LEU A CA 1
ATOM 652 C CA B LEU A 1 90 ? -7.843 20.442 -5.060 0.06 19.75 118 LEU A CA 1
ATOM 653 C C . LEU A 1 90 ? -7.777 20.364 -6.572 1.00 21.66 118 LEU A C 1
ATOM 654 O O . LEU A 1 90 ? -7.961 19.283 -7.153 1.00 21.08 118 LEU A O 1
ATOM 663 N N . ARG A 1 91 ? -7.563 21.505 -7.218 1.00 19.59 119 ARG A N 1
ATOM 664 C CA . ARG A 1 91 ? -7.567 21.565 -8.679 1.00 19.98 119 ARG A CA 1
ATOM 665 C C . ARG A 1 91 ? -6.160 21.610 -9.242 1.00 24.00 119 ARG A C 1
ATOM 666 O O . ARG A 1 91 ? -5.186 21.817 -8.518 1.00 22.86 119 ARG A O 1
ATOM 674 N N . ASP A 1 92 ? -6.064 21.372 -10.565 1.00 23.99 120 ASP A N 1
ATOM 675 C CA . ASP A 1 92 ? -4.801 21.494 -11.303 1.00 24.58 120 ASP A CA 1
ATOM 676 C C . ASP A 1 92 ? -3.727 20.642 -10.639 1.00 26.09 120 ASP A C 1
ATOM 677 O O . ASP A 1 92 ? -2.635 21.123 -10.287 1.00 25.64 120 ASP A O 1
ATOM 682 N N . LEU A 1 93 ? -4.068 19.374 -10.436 1.00 26.88 121 LEU A N 1
ATOM 683 C CA . LEU A 1 93 ? -3.186 18.461 -9.717 1.00 22.98 121 LEU A CA 1
ATOM 684 C C . LEU A 1 93 ? -1.834 18.308 -10.389 1.00 25.86 121 LEU A C 1
ATOM 685 O O . LEU A 1 93 ? -1.723 18.282 -11.627 1.00 29.76 121 LEU A O 1
ATOM 690 N N . GLU A 1 94 ? -0.810 18.189 -9.545 1.00 24.91 122 GLU A N 1
ATOM 691 C CA A GLU A 1 94 ? 0.576 18.001 -9.939 0.56 30.34 122 GLU A CA 1
ATOM 692 C CA B GLU A 1 94 ? 0.564 17.977 -9.975 0.44 29.59 122 GLU A CA 1
ATOM 693 C C . GLU A 1 94 ? 1.079 16.694 -9.349 1.00 26.63 122 GLU A C 1
ATOM 694 O O . GLU A 1 94 ? 0.560 16.216 -8.343 1.00 26.70 122 GLU A O 1
ATOM 705 N N A PHE A 1 95 ? 2.098 16.137 -10.010 0.59 27.91 123 PHE A N 1
ATOM 706 N N B PHE A 1 95 ? 2.125 16.119 -9.938 0.41 28.66 123 PHE A N 1
ATOM 707 C CA A PHE A 1 95 ? 2.872 15.017 -9.496 0.59 30.73 123 PHE A CA 1
ATOM 708 C CA B PHE A 1 95 ? 2.641 14.896 -9.338 0.41 28.48 123 PHE A CA 1
ATOM 709 C C A PHE A 1 95 ? 3.097 15.144 -7.990 0.59 27.36 123 PHE A C 1
ATOM 710 C C B PHE A 1 95 ? 3.069 15.121 -7.891 0.41 26.97 123 PHE A C 1
ATOM 711 O O A PHE A 1 95 ? 2.900 14.188 -7.228 0.59 27.93 123 PHE A O 1
ATOM 712 O O B PHE A 1 95 ? 2.961 14.209 -7.059 0.41 26.74 123 PHE A O 1
ATOM 727 N N . SER A 1 96 ? 3.504 16.336 -7.553 1.00 26.74 124 SER A N 1
ATOM 728 C CA . SER A 1 96 ? 3.905 16.554 -6.161 1.00 23.73 124 SER A CA 1
ATOM 729 C C . SER A 1 96 ? 2.745 16.571 -5.192 1.00 30.92 124 SER A C 1
ATOM 730 O O . SER A 1 96 ? 2.984 16.656 -3.977 1.00 25.55 124 SER A O 1
ATOM 733 N N . ASP A 1 97 ? 1.510 16.543 -5.680 1.00 22.84 125 ASP A N 1
ATOM 734 C CA . ASP A 1 97 ? 0.374 16.524 -4.766 1.00 18.38 125 ASP A CA 1
ATOM 735 C C . ASP A 1 97 ? 0.096 15.136 -4.194 1.00 20.15 125 ASP A C 1
ATOM 736 O O . ASP A 1 97 ? -0.724 15.006 -3.272 1.00 19.15 125 ASP A O 1
ATOM 741 N N . THR A 1 98 ? 0.751 14.108 -4.722 1.00 19.48 126 THR A N 1
ATOM 742 C CA . THR A 1 98 ? 0.622 12.778 -4.171 1.00 19.50 126 THR A CA 1
ATOM 743 C C . THR A 1 98 ? 1.046 12.818 -2.719 1.00 21.01 126 THR A C 1
ATOM 744 O O . THR A 1 98 ? 2.070 13.423 -2.383 1.00 22.30 126 THR A O 1
ATOM 748 N N . GLY A 1 99 ? 0.270 12.166 -1.848 1.00 19.70 127 GLY A N 1
ATOM 749 C CA . GLY A 1 99 ? 0.635 12.103 -0.440 1.00 20.14 127 GLY A CA 1
ATOM 750 C C . GLY A 1 99 ? -0.607 11.981 0.422 1.00 24.28 127 GLY A C 1
ATOM 751 O O . GLY A 1 99 ? -1.689 11.696 -0.080 1.00 21.33 127 GLY A O 1
ATOM 752 N N . LYS A 1 100 ? -0.441 12.294 1.715 1.00 21.19 128 LYS A N 1
ATOM 753 C CA . LYS A 1 100 ? -1.432 11.966 2.729 1.00 20.51 128 LYS A CA 1
ATOM 754 C C . LYS A 1 100 ? -2.161 13.226 3.157 1.00 20.72 128 LYS A C 1
ATOM 755 O O . LYS A 1 100 ? -1.525 14.199 3.614 1.00 23.54 128 LYS A O 1
ATOM 761 N N . TYR A 1 101 ? -3.489 13.204 3.017 1.00 18.59 129 TYR A N 1
ATOM 762 C CA . TYR A 1 101 ? -4.343 14.353 3.358 1.00 17.22 129 TYR A CA 1
ATOM 763 C C . TYR A 1 101 ? -5.230 13.983 4.536 1.00 19.88 129 TYR A C 1
ATOM 764 O O . TYR A 1 101 ? -5.883 12.936 4.511 1.00 19.20 129 TYR A O 1
ATOM 773 N N . THR A 1 102 ? -5.270 14.836 5.575 1.00 17.30 130 THR A N 1
ATOM 774 C CA . THR A 1 102 ? -6.006 14.463 6.780 1.00 18.25 130 THR A CA 1
ATOM 775 C C . THR A 1 102 ? -6.851 15.628 7.253 1.00 20.30 130 THR A C 1
ATOM 776 O O . THR A 1 102 ? -6.349 16.749 7.350 1.00 18.74 130 THR A O 1
ATOM 780 N N . CYS A 1 103 ? -8.102 15.336 7.595 1.00 17.41 131 CYS A N 1
ATOM 781 C CA . CYS A 1 103 ? -9.012 16.354 8.060 1.00 15.90 131 CYS A CA 1
ATOM 782 C C . CYS A 1 103 ? -9.169 16.186 9.563 1.00 17.33 131 CYS A C 1
ATOM 783 O O . CYS A 1 103 ? -9.403 15.070 10.041 1.00 18.27 131 CYS A O 1
ATOM 786 N N . HIS A 1 104 ? -8.919 17.272 10.317 1.00 17.41 132 HIS A N 1
ATOM 787 C CA . HIS A 1 104 ? -9.042 17.222 11.772 1.00 18.30 132 HIS A CA 1
ATOM 788 C C . HIS A 1 104 ? -10.134 18.182 12.205 1.00 18.16 132 HIS A C 1
ATOM 789 O O . HIS A 1 104 ? -10.225 19.285 11.685 1.00 19.80 132 HIS A O 1
ATOM 796 N N . VAL A 1 105 ? -11.000 17.752 13.136 1.00 19.07 133 VAL A N 1
ATOM 797 C CA . VAL A 1 105 ? -12.112 18.583 13.590 1.00 19.19 133 VAL A CA 1
ATOM 798 C C . VAL A 1 105 ? -12.035 18.672 15.103 1.00 22.18 133 VAL A C 1
ATOM 799 O O . VAL A 1 105 ? -11.974 17.642 15.788 1.00 24.76 133 VAL A O 1
ATOM 803 N N . LYS A 1 106 ? -11.976 19.897 15.623 1.00 22.26 134 LYS A N 1
ATOM 804 C CA . LYS A 1 106 ? -11.850 20.133 17.055 1.00 23.96 134 LYS A CA 1
ATOM 805 C C . LYS A 1 106 ? -13.125 20.779 17.574 1.00 21.90 134 LYS A C 1
ATOM 806 O O . LYS A 1 106 ? -13.620 21.760 16.988 1.00 23.09 134 LYS A O 1
ATOM 812 N N . ASN A 1 107 ? -13.641 20.240 18.681 1.00 25.40 135 ASN A N 1
ATOM 813 C CA . ASN A 1 107 ? -14.777 20.814 19.381 1.00 27.13 135 ASN A CA 1
ATOM 814 C C . ASN A 1 107 ? -14.279 21.256 20.756 1.00 29.89 135 ASN A C 1
ATOM 815 O O . ASN A 1 107 ? -14.312 20.476 21.713 1.00 32.79 135 ASN A O 1
ATOM 820 N N . PRO A 1 108 ? -13.765 22.482 20.888 1.00 29.90 136 PRO A N 1
ATOM 821 C CA . PRO A 1 108 ? -13.159 22.894 22.168 1.00 38.59 136 PRO A CA 1
ATOM 822 C C . PRO A 1 108 ? -14.088 22.808 23.349 1.00 36.83 136 PRO A C 1
ATOM 823 O O . PRO A 1 108 ? -13.646 22.375 24.413 1.00 36.02 136 PRO A O 1
ATOM 827 N N . LYS A 1 109 ? -15.367 23.175 23.205 1.00 35.90 137 LYS A N 1
ATOM 828 C CA . LYS A 1 109 ? -16.260 23.158 24.363 1.00 39.83 137 LYS A CA 1
ATOM 829 C C . LYS A 1 109 ? -16.458 21.751 24.898 1.00 35.03 137 LYS A C 1
ATOM 830 O O . LYS A 1 109 ? -16.823 21.577 26.070 1.00 38.70 137 LYS A O 1
ATOM 836 N N . GLU A 1 110 ? -16.266 20.736 24.056 1.00 31.70 138 GLU A N 1
ATOM 837 C CA . GLU A 1 110 ? -16.409 19.354 24.479 1.00 36.74 138 GLU A CA 1
ATOM 838 C C . GLU A 1 110 ? -15.065 18.643 24.610 1.00 38.23 138 GLU A C 1
ATOM 839 O O . GLU A 1 110 ? -15.034 17.429 24.882 1.00 38.47 138 GLU A O 1
ATOM 845 N N . ASN A 1 111 ? -13.960 19.391 24.472 1.00 39.55 139 ASN A N 1
ATOM 846 C CA . ASN A 1 111 ? -12.606 18.844 24.516 1.00 41.06 139 ASN A CA 1
ATOM 847 C C . ASN A 1 111 ? -12.521 17.594 23.661 1.00 43.65 139 ASN A C 1
ATOM 848 O O . ASN A 1 111 ? -12.027 16.544 24.084 1.00 48.83 139 ASN A O 1
ATOM 853 N N . ASN A 1 112 ? -13.062 17.708 22.462 1.00 35.43 140 ASN A N 1
ATOM 854 C CA . ASN A 1 112 ? -13.168 16.604 21.530 1.00 30.66 140 ASN A CA 1
ATOM 855 C C . ASN A 1 112 ? -12.377 16.943 20.278 1.00 33.76 140 ASN A C 1
ATOM 856 O O . ASN A 1 112 ? -12.502 18.037 19.730 1.00 39.95 140 ASN A O 1
ATOM 861 N N A LEU A 1 113 ? -11.599 15.989 19.809 0.52 31.30 141 LEU A N 1
ATOM 862 N N B LEU A 1 113 ? -11.510 16.027 19.881 0.48 31.43 141 LEU A N 1
ATOM 863 C CA A LEU A 1 113 ? -10.780 16.189 18.628 0.52 28.93 141 LEU A CA 1
ATOM 864 C CA B LEU A 1 113 ? -10.737 16.130 18.656 0.48 29.74 141 LEU A CA 1
ATOM 865 C C A LEU A 1 113 ? -10.877 14.923 17.798 0.52 26.88 141 LEU A C 1
ATOM 866 C C B LEU A 1 113 ? -11.040 14.879 17.851 0.48 27.45 141 LEU A C 1
ATOM 867 O O A LEU A 1 113 ? -10.527 13.839 18.280 0.52 35.70 141 LEU A O 1
ATOM 868 O O B LEU A 1 113 ? -10.980 13.765 18.393 0.48 32.98 141 LEU A O 1
ATOM 877 N N . GLN A 1 114 ? -11.393 15.053 16.579 1.00 25.45 142 GLN A N 1
ATOM 878 C CA . GLN A 1 114 ? -11.632 13.919 15.691 1.00 30.78 142 GLN A CA 1
ATOM 879 C C . GLN A 1 114 ? -10.640 13.991 14.533 1.00 27.73 142 GLN A C 1
ATOM 880 O O . GLN A 1 114 ? -10.589 14.992 13.804 1.00 28.18 142 GLN A O 1
ATOM 886 N N . HIS A 1 115 ? -9.827 12.960 14.379 1.00 28.64 143 HIS A N 1
ATOM 887 C CA . HIS A 1 115 ? -8.932 12.864 13.233 1.00 28.41 143 HIS A CA 1
ATOM 888 C C . HIS A 1 115 ? -9.612 11.925 12.258 1.00 28.21 143 HIS A C 1
ATOM 889 O O . HIS A 1 115 ? -9.798 10.744 12.561 1.00 29.90 143 HIS A O 1
ATOM 896 N N . HIS A 1 116 ? -10.055 12.465 11.131 1.00 22.59 144 HIS A N 1
ATOM 897 C CA . HIS A 1 116 ? -10.648 11.580 10.151 1.00 28.57 144 HIS A CA 1
ATOM 898 C C . HIS A 1 116 ? -9.559 10.725 9.530 1.00 30.88 144 HIS A C 1
ATOM 899 O O . HIS A 1 116 ? -8.368 11.040 9.623 1.00 26.78 144 HIS A O 1
ATOM 906 N N . ALA A 1 117 ? -9.959 9.576 8.993 1.00 25.78 145 ALA A N 1
ATOM 907 C CA . ALA A 1 117 ? -8.957 8.666 8.461 1.00 25.60 145 ALA A CA 1
ATOM 908 C C . ALA A 1 117 ? -8.177 9.371 7.354 1.00 26.60 145 ALA A C 1
ATOM 909 O O . ALA A 1 117 ? -8.743 10.110 6.540 1.00 23.85 145 ALA A O 1
ATOM 911 N N . THR A 1 118 ? -6.865 9.159 7.340 1.00 28.45 146 THR A N 1
ATOM 912 C CA . THR A 1 118 ? -6.029 9.828 6.357 1.00 24.32 146 THR A CA 1
ATOM 913 C C . THR A 1 118 ? -6.347 9.288 4.970 1.00 26.72 146 THR A C 1
ATOM 914 O O . THR A 1 118 ? -6.606 8.078 4.813 1.00 28.81 146 THR A O 1
ATOM 918 N N . ILE A 1 119 ? -6.371 10.195 3.979 1.00 22.95 147 ILE A N 1
ATOM 919 C CA . ILE A 1 119 ? -6.618 9.852 2.574 1.00 21.28 147 ILE A CA 1
ATOM 920 C C . ILE A 1 119 ? -5.285 9.881 1.857 1.00 20.54 147 ILE A C 1
ATOM 921 O O . ILE A 1 119 ? -4.637 10.925 1.816 1.00 22.36 147 ILE A O 1
ATOM 926 N N . PHE A 1 120 ? -4.884 8.776 1.233 1.00 25.57 148 PHE A N 1
ATOM 927 C CA . PHE A 1 120 ? -3.684 8.808 0.401 1.00 24.96 148 PHE A CA 1
ATOM 928 C C . PHE A 1 120 ? -4.100 9.070 -1.035 1.00 25.37 148 PHE A C 1
ATOM 929 O O . PHE A 1 120 ? -4.741 8.221 -1.665 1.00 26.39 148 PHE A O 1
ATOM 937 N N . LEU A 1 121 ? -3.702 10.224 -1.539 1.00 20.32 149 LEU A N 1
ATOM 938 C CA . LEU A 1 121 ? -3.988 10.670 -2.887 1.00 22.35 149 LEU A CA 1
ATOM 939 C C . LEU A 1 121 ? -2.803 10.286 -3.761 1.00 21.49 149 LEU A C 1
ATOM 940 O O . LEU A 1 121 ? -1.669 10.678 -3.470 1.00 21.47 149 LEU A O 1
ATOM 945 N N . GLN A 1 122 ? -3.057 9.521 -4.808 1.00 22.87 150 GLN A N 1
ATOM 946 C CA . GLN A 1 122 ? -2.021 9.186 -5.780 1.00 21.85 150 GLN A CA 1
ATOM 947 C C . GLN A 1 122 ? -2.371 9.905 -7.073 1.00 22.40 150 GLN A C 1
ATOM 948 O O . GLN A 1 122 ? -3.377 9.567 -7.702 1.00 23.97 150 GLN A O 1
ATOM 954 N N . VAL A 1 123 ? -1.523 10.864 -7.485 1.00 24.32 151 VAL A N 1
ATOM 955 C CA . VAL A 1 123 ? -1.687 11.536 -8.770 1.00 25.15 151 VAL A CA 1
ATOM 956 C C . VAL A 1 123 ? -1.002 10.677 -9.817 1.00 30.34 151 VAL A C 1
ATOM 957 O O . VAL A 1 123 ? 0.127 10.224 -9.612 1.00 31.93 151 VAL A O 1
ATOM 961 N N . VAL A 1 124 ? -1.710 10.372 -10.887 1.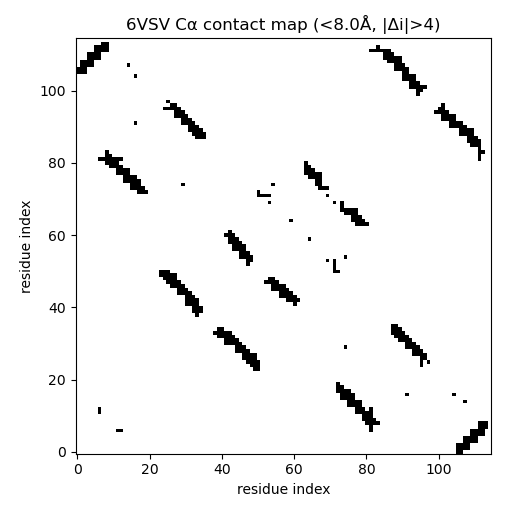00 28.21 152 VAL A N 1
ATOM 962 C CA A VAL A 1 124 ? -1.183 9.437 -11.871 0.65 29.54 152 VAL A CA 1
ATOM 963 C CA B VAL A 1 124 ? -1.235 9.423 -11.885 0.35 31.03 152 VAL A CA 1
ATOM 964 C C . VAL A 1 124 ? -1.007 10.154 -13.200 1.00 32.97 152 VAL A C 1
ATOM 965 O O . VAL A 1 124 ? -1.697 11.130 -13.521 1.00 32.70 152 VAL A O 1
ATOM 972 N N . ASP A 1 125 ? 0.000 9.703 -13.937 1.00 38.63 153 ASP A N 1
ATOM 973 C CA . ASP A 1 125 ? 0.126 10.023 -15.346 1.00 54.15 153 ASP A CA 1
ATOM 974 C C . ASP A 1 125 ? -0.650 8.962 -16.089 1.00 63.48 153 ASP A C 1
ATOM 975 O O . ASP A 1 125 ? -1.844 9.121 -16.366 1.00 54.29 153 ASP A O 1
ATOM 980 N N . ARG A 1 126 ? 0.058 7.862 -16.363 0.63 64.43 154 ARG A N 1
ATOM 981 C CA . ARG A 1 126 ? -0.469 6.610 -16.895 0.97 71.52 154 ARG A CA 1
ATOM 982 C C . ARG A 1 126 ? -0.184 5.471 -15.908 1.00 71.03 154 ARG A C 1
ATOM 983 O O . ARG A 1 126 ? -0.091 4.301 -16.290 1.00 73.82 154 ARG A O 1
#

Solvent-accessible surface area: 6974 Å² total; per-residue (Å²): 124,90,51,88,54,144,9,78,66,47,65,108,32,84,0,69,2,93,13,98,45,98,202,17,18,105,59,8,68,5,90,0,6,15,50,35,126,134,46,113,88,49,8,0,38,2,39,1,143,50,75,151,26,67,27,126,63,97,53,84,109,27,111,40,2,75,42,34,76,63,86,60,49,46,0,5,0,24,4,94,68,1,94,174,82,8,34,5,89,4,11,2,41,1,96,14,63,137,121,147,64,96,83,114,50,47,42,8,70,0,56,9,45,126,277

Nearest PDB structures (foldseek):
  6vsv-assembly1_A  TM=1.009E+00  e=2.946E-23  Homo sapiens
  4mz2-assembly1_A  TM=9.989E-01  e=5.581E-20  Homo sapiens
  7dtd-assembly1_B  TM=9.992E-01  e=7.695E-20  Homo sapiens
  5xaw-assembly1_A  TM=9.788E-01  e=6.199E-18  Homo sapiens
  5xax-assembly1_A  TM=9.527E-01  e=4.031E-16  Mus musculus

GO terms:
  GO:0005886 plasma membrane (C, IDA)
  GO:0017080 sodium channel regulator activity (F, IDA)
  GO:0019228 neuronal action potential (P, IDA)
  GO:0001518 voltage-gated sodium channel complex (C, IMP)
  GO:0005515 protein binding (F, IPI)
  GO:0035725 sodium ion transmembrane transport (P, IDA)
  GO:0010765 positive regulation of sodium ion transport (P, IDA)
  GO:0001518 voltage-gated sodium channel complex (C, IDA)
  GO:0086006 voltage-gated sodium channel activity involved in cardiac muscle cell action potential (F, IMP)
  GO:0060048 cardiac muscle contraction (P, IMP)
  GO:0060307 regulation of ventricular cardiac muscle cell membrane repolarization (P, IMP)
  GO:0086002 cardiac muscle cell action potential involved in contraction (P, IMP)
  GO:0086012 membrane depolarization during cardiac muscle cell action potential (P, IMP)
  GO:0086016 AV node cell action potential (P, IMP)
  GO:0086091 regulation of heart rate by cardiac conduction (P, IMP)
  GO:0044325 transmembrane transporter binding (F, IPI)
  GO:0005248 voltage-gated sodium channel activity (F, IDA)
  GO:0006814 sodium ion transport (P, IDA)